Protein AF-A0A0G4NIU3-F1 (afdb_monomer)

pLDDT: mean 80.41, std 18.13, range [37.34, 98.0]

Organism: Verticillium longisporum (NCBI:txid100787)

Structure (mmCIF, N/CA/C/O backbone):
data_AF-A0A0G4NIU3-F1
#
_entry.id   AF-A0A0G4NIU3-F1
#
loop_
_atom_site.group_PDB
_atom_site.id
_atom_site.type_symbol
_atom_site.label_atom_id
_atom_site.label_alt_id
_atom_site.label_comp_id
_atom_site.label_asym_id
_atom_site.label_entity_id
_atom_site.label_seq_id
_atom_site.pdbx_PDB_ins_code
_atom_site.Cartn_x
_atom_site.Cartn_y
_atom_site.Cartn_z
_atom_site.occupancy
_atom_site.B_iso_or_equiv
_atom_site.auth_seq_id
_atom_site.auth_comp_id
_atom_site.auth_asym_id
_atom_site.auth_atom_id
_atom_site.pdbx_PDB_model_num
ATOM 1 N N . ILE A 1 1 ? 2.629 -14.518 -8.556 1.00 93.50 1 ILE A N 1
ATOM 2 C CA . ILE A 1 1 ? 1.259 -14.970 -8.219 1.00 93.50 1 ILE A CA 1
ATOM 3 C C . ILE A 1 1 ? 0.319 -13.790 -8.435 1.00 93.50 1 ILE A C 1
ATOM 5 O O . ILE A 1 1 ? 0.666 -12.695 -8.006 1.00 93.50 1 ILE A O 1
ATOM 9 N N . TYR A 1 2 ? -0.800 -13.988 -9.135 1.00 97.38 2 TYR A N 1
ATOM 10 C CA . TYR A 1 2 ? -1.846 -12.969 -9.286 1.00 97.38 2 TYR A CA 1
ATOM 11 C C . TYR A 1 2 ? -2.884 -13.135 -8.176 1.00 97.38 2 TYR A C 1
ATOM 13 O O . TYR A 1 2 ? -3.332 -14.254 -7.931 1.00 97.38 2 TYR A O 1
ATOM 21 N N . TYR A 1 3 ? -3.258 -12.034 -7.533 1.00 97.50 3 TYR A N 1
ATOM 22 C CA . TYR A 1 3 ? -4.326 -11.975 -6.539 1.00 97.50 3 TYR A CA 1
ATOM 23 C C . TYR A 1 3 ? -5.379 -10.975 -6.986 1.00 97.50 3 TYR A C 1
ATOM 25 O O . TYR A 1 3 ? -5.039 -9.920 -7.515 1.00 97.50 3 TYR A O 1
ATOM 33 N N . GLN A 1 4 ? -6.642 -11.300 -6.738 1.00 97.62 4 GLN A N 1
ATOM 34 C CA . GLN A 1 4 ? -7.762 -10.400 -6.959 1.00 97.62 4 GLN A CA 1
ATOM 35 C C . GLN A 1 4 ? -8.568 -10.292 -5.669 1.00 97.62 4 GLN A C 1
ATOM 37 O O . GLN A 1 4 ? -8.812 -11.304 -5.010 1.00 97.62 4 GLN A O 1
ATOM 42 N N . ALA A 1 5 ? -8.990 -9.081 -5.323 1.00 97.44 5 ALA A N 1
ATOM 43 C CA . ALA A 1 5 ? -9.927 -8.842 -4.236 1.00 97.44 5 ALA A CA 1
ATOM 44 C C . ALA A 1 5 ? -10.961 -7.794 -4.642 1.00 97.44 5 ALA A C 1
ATOM 46 O O . ALA A 1 5 ? -10.625 -6.819 -5.311 1.00 97.44 5 ALA A O 1
ATOM 47 N N . ASN A 1 6 ? -12.203 -7.987 -4.198 1.00 97.50 6 ASN A N 1
ATOM 48 C CA . ASN A 1 6 ? -13.242 -6.974 -4.310 1.00 97.50 6 ASN A CA 1
ATOM 49 C C . ASN A 1 6 ? -13.147 -6.023 -3.109 1.00 97.50 6 ASN A C 1
ATOM 51 O O . ASN A 1 6 ? -13.261 -6.456 -1.960 1.00 97.50 6 ASN A O 1
ATOM 55 N N . ILE A 1 7 ? -12.915 -4.738 -3.366 1.00 95.75 7 ILE A N 1
ATOM 56 C CA . ILE A 1 7 ? -12.781 -3.697 -2.347 1.00 95.75 7 ILE A CA 1
ATOM 57 C C . ILE A 1 7 ? -13.850 -2.643 -2.623 1.00 95.75 7 ILE A C 1
ATOM 59 O O . ILE A 1 7 ? -13.782 -1.920 -3.610 1.00 95.75 7 ILE A O 1
ATOM 63 N N . GLN A 1 8 ? -14.845 -2.548 -1.737 1.00 94.06 8 GLN A N 1
ATOM 64 C CA . GLN A 1 8 ? -15.956 -1.589 -1.855 1.00 94.06 8 GLN A CA 1
ATOM 65 C C . GLN A 1 8 ? -16.707 -1.658 -3.202 1.00 94.06 8 GLN A C 1
ATOM 67 O O . GLN A 1 8 ? -17.179 -0.641 -3.700 1.00 94.06 8 GLN A O 1
ATOM 72 N N . GLY A 1 9 ? -16.849 -2.860 -3.771 1.00 95.50 9 GLY A N 1
ATOM 73 C CA . GLY A 1 9 ? -17.568 -3.086 -5.027 1.00 95.50 9 GLY A CA 1
ATOM 74 C C . GLY A 1 9 ? -16.687 -3.070 -6.275 1.00 95.50 9 GLY A C 1
ATOM 75 O O . GLY A 1 9 ? -17.152 -3.520 -7.316 1.00 95.50 9 GLY A O 1
ATOM 76 N N . GLU A 1 10 ? -15.424 -2.656 -6.169 1.00 96.88 10 GLU A N 1
ATOM 77 C CA . GLU A 1 10 ? -14.474 -2.641 -7.285 1.00 96.88 10 GLU A CA 1
ATOM 78 C C . GLU A 1 10 ? -13.466 -3.789 -7.179 1.00 96.88 10 GLU A C 1
ATOM 80 O O . GLU A 1 10 ? -12.924 -4.068 -6.106 1.00 96.88 10 GLU A O 1
ATOM 85 N N . ASP A 1 11 ? -13.184 -4.448 -8.302 1.00 97.88 11 ASP A N 1
ATOM 86 C CA . ASP A 1 11 ? -12.207 -5.534 -8.359 1.00 97.88 11 ASP A CA 1
ATOM 87 C C . ASP A 1 11 ? -10.787 -4.991 -8.556 1.00 97.88 11 ASP A C 1
ATOM 89 O O . ASP A 1 11 ? -10.475 -4.333 -9.549 1.00 97.88 11 ASP A O 1
ATOM 93 N N . VAL A 1 12 ? -9.895 -5.317 -7.619 1.00 97.06 12 VAL A N 1
ATOM 94 C CA . VAL A 1 12 ? -8.481 -4.929 -7.649 1.00 97.06 12 VAL A CA 1
ATOM 95 C C . VAL A 1 12 ? -7.621 -6.166 -7.889 1.00 97.06 12 VAL A C 1
ATOM 97 O O . VAL A 1 12 ? -7.666 -7.114 -7.107 1.00 97.06 12 VAL A O 1
ATOM 100 N N . LEU A 1 13 ? -6.818 -6.145 -8.957 1.00 97.88 13 LEU A N 1
ATOM 101 C CA . LEU A 1 13 ? -5.880 -7.207 -9.340 1.00 97.88 13 LEU A CA 1
ATOM 102 C C . LEU A 1 13 ? -4.437 -6.737 -9.137 1.00 97.88 13 LEU A C 1
ATOM 104 O O . LEU A 1 13 ? -4.044 -5.695 -9.661 1.00 97.88 13 LEU A O 1
ATOM 108 N N . TRP A 1 14 ? -3.622 -7.527 -8.438 1.00 97.19 14 TRP A N 1
ATOM 109 C CA . TRP A 1 14 ? -2.192 -7.251 -8.279 1.00 97.19 14 TRP A CA 1
ATOM 110 C C . TRP A 1 14 ? -1.330 -8.507 -8.411 1.00 97.19 14 TRP A C 1
ATOM 112 O O . TRP A 1 14 ? -1.786 -9.643 -8.262 1.00 97.19 14 TRP A O 1
ATOM 122 N N . LEU A 1 15 ? -0.047 -8.291 -8.707 1.00 96.56 15 LEU A N 1
ATOM 123 C CA . LEU A 1 15 ? 0.955 -9.339 -8.867 1.00 96.56 15 LEU A CA 1
ATOM 124 C C . LEU A 1 15 ? 1.939 -9.306 -7.695 1.00 96.56 15 LEU A C 1
ATOM 126 O O . LEU A 1 15 ? 2.585 -8.293 -7.448 1.00 96.56 15 LEU A O 1
ATOM 130 N N . VAL A 1 16 ? 2.118 -10.449 -7.036 1.00 94.25 16 VAL A N 1
ATOM 131 C CA . VAL A 1 16 ? 3.201 -10.672 -6.072 1.00 94.25 16 VAL A CA 1
ATOM 132 C C . VAL A 1 16 ? 4.295 -11.512 -6.740 1.00 94.25 16 VAL A C 1
ATOM 134 O O . VAL A 1 16 ? 4.016 -12.646 -7.157 1.00 94.25 16 VAL A O 1
ATOM 137 N N . PRO A 1 17 ? 5.528 -11.001 -6.885 1.00 92.62 17 PRO A N 1
ATOM 138 C CA . PRO A 1 17 ? 6.639 -11.785 -7.410 1.00 92.62 17 PRO A CA 1
ATOM 139 C C . PRO A 1 17 ? 7.068 -12.865 -6.408 1.00 92.62 17 PRO A C 1
ATOM 141 O O . PRO A 1 17 ? 6.896 -12.721 -5.200 1.00 92.62 17 PRO A O 1
ATOM 144 N N . TYR A 1 18 ? 7.658 -13.954 -6.902 1.00 90.00 18 TYR A N 1
ATOM 145 C CA . TYR A 1 18 ? 8.316 -14.920 -6.020 1.00 90.00 18 TYR A CA 1
ATOM 146 C C . TYR A 1 18 ? 9.545 -14.281 -5.357 1.00 90.00 18 TYR A C 1
ATOM 148 O O . TYR A 1 18 ? 10.225 -13.458 -5.977 1.00 90.00 18 TYR A O 1
ATOM 156 N N . LYS A 1 19 ? 9.835 -14.677 -4.109 1.00 84.25 19 LYS A N 1
ATOM 157 C CA . LYS A 1 19 ? 10.984 -14.211 -3.312 1.00 84.25 19 LYS A CA 1
ATOM 158 C C . LYS A 1 19 ? 12.304 -14.773 -3.877 1.00 84.25 19 LYS A C 1
ATOM 160 O O . LYS A 1 19 ? 12.934 -15.637 -3.278 1.00 84.25 19 LYS A O 1
ATOM 165 N N . PHE A 1 20 ? 12.697 -14.318 -5.064 1.00 85.75 20 PHE A N 1
ATOM 166 C CA . PHE A 1 20 ? 13.944 -14.689 -5.734 1.00 85.75 20 PHE A CA 1
ATOM 167 C C . PHE A 1 20 ? 14.877 -13.490 -5.868 1.00 85.75 20 PHE A C 1
ATOM 169 O O . PHE A 1 20 ? 14.433 -12.351 -6.000 1.00 85.75 20 PHE A O 1
ATOM 176 N N . ASN A 1 21 ? 16.181 -13.768 -5.902 1.00 78.00 21 ASN A N 1
ATOM 177 C CA . ASN A 1 21 ? 17.197 -12.762 -6.190 1.00 78.00 21 ASN A CA 1
ATOM 178 C C . ASN A 1 21 ? 17.075 -12.317 -7.652 1.00 78.00 21 ASN A C 1
ATOM 180 O O . ASN A 1 21 ? 17.477 -13.033 -8.571 1.00 78.00 21 ASN A O 1
ATOM 184 N N . GLN A 1 22 ? 16.501 -11.137 -7.867 1.00 78.62 22 GLN A N 1
ATOM 185 C CA . GLN A 1 22 ? 16.401 -10.520 -9.185 1.00 78.62 22 GLN A CA 1
ATOM 186 C C . GLN A 1 22 ? 17.692 -9.758 -9.489 1.00 78.62 22 GLN A C 1
ATOM 188 O O . GLN A 1 22 ? 18.250 -9.086 -8.621 1.00 78.62 22 GLN A O 1
ATOM 193 N N . ARG A 1 23 ? 18.188 -9.859 -10.727 1.00 79.94 23 ARG A N 1
ATOM 194 C CA . ARG A 1 23 ? 19.326 -9.045 -11.168 1.00 79.94 23 ARG A CA 1
ATOM 195 C C . ARG A 1 23 ? 18.831 -7.658 -11.548 1.00 79.94 23 ARG A C 1
ATOM 197 O O . ARG A 1 23 ? 17.890 -7.533 -12.327 1.00 79.94 23 ARG A O 1
ATOM 204 N N . VAL A 1 24 ? 19.506 -6.634 -11.040 1.00 78.94 24 VAL A N 1
ATOM 205 C CA . VAL A 1 24 ? 19.289 -5.253 -11.471 1.00 78.94 24 VAL A CA 1
ATOM 206 C C . VAL A 1 24 ? 19.758 -5.127 -12.920 1.00 78.94 24 VAL A C 1
ATOM 208 O O . VAL A 1 24 ? 20.931 -5.347 -13.219 1.00 78.94 24 VAL A O 1
ATOM 211 N N . VAL A 1 25 ? 18.835 -4.813 -13.826 1.00 78.88 25 VAL A N 1
ATOM 212 C CA . VAL A 1 25 ? 19.161 -4.472 -15.214 1.00 78.88 25 VAL A CA 1
ATOM 213 C C . VAL A 1 25 ? 19.581 -3.003 -15.277 1.00 78.88 25 VAL A C 1
ATOM 215 O O . VAL A 1 25 ? 18.952 -2.149 -14.658 1.00 78.88 25 VAL A O 1
ATOM 218 N N . GLY A 1 26 ? 20.662 -2.706 -16.001 1.00 82.31 26 GLY A N 1
ATOM 219 C CA . GLY A 1 26 ? 21.269 -1.366 -16.036 1.00 82.31 26 GLY A CA 1
ATOM 220 C C . GLY A 1 26 ? 20.469 -0.297 -16.791 1.00 82.31 26 GLY A C 1
ATOM 221 O O . GLY A 1 26 ? 20.901 0.847 -16.829 1.00 82.31 26 GLY A O 1
ATOM 222 N N . ASP A 1 27 ? 19.332 -0.663 -17.385 1.00 86.56 27 ASP A N 1
ATOM 223 C CA . ASP A 1 27 ? 18.530 0.197 -18.270 1.00 86.56 27 ASP A CA 1
ATOM 224 C C . ASP A 1 27 ? 17.310 0.834 -17.568 1.00 86.56 27 ASP A C 1
ATOM 226 O O . ASP A 1 27 ? 16.399 1.351 -18.205 1.00 86.56 27 ASP A O 1
ATOM 230 N N . ILE A 1 28 ? 17.248 0.771 -16.233 1.00 89.19 28 ILE A N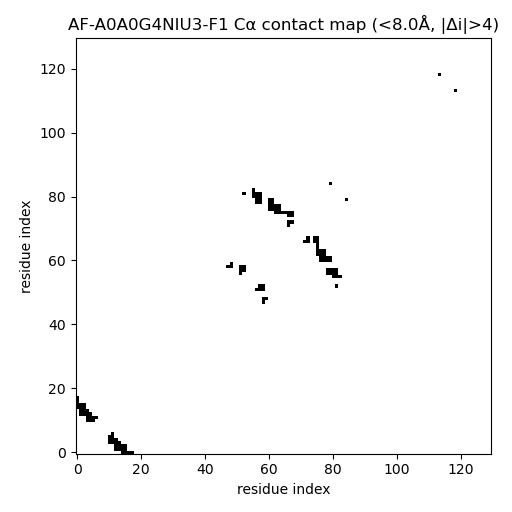 1
ATOM 231 C CA . ILE A 1 28 ? 16.147 1.337 -15.439 1.00 89.19 28 ILE A CA 1
ATOM 232 C C . ILE A 1 28 ? 16.667 2.521 -14.615 1.00 89.19 28 ILE A C 1
ATOM 234 O O . ILE A 1 28 ? 17.589 2.364 -13.814 1.00 89.19 28 ILE A O 1
ATOM 238 N N . ASP A 1 29 ? 16.042 3.699 -14.751 1.00 92.12 29 ASP A N 1
ATOM 239 C CA . ASP A 1 29 ? 16.337 4.848 -13.882 1.00 92.12 29 ASP A CA 1
ATOM 240 C C . ASP A 1 29 ? 15.584 4.731 -12.545 1.00 92.12 29 ASP A C 1
ATOM 242 O O . ASP A 1 29 ? 14.408 5.084 -12.412 1.00 92.12 29 ASP A O 1
ATOM 246 N N . PHE A 1 30 ? 16.295 4.255 -11.522 1.00 91.12 30 PHE A N 1
ATOM 247 C CA . PHE A 1 30 ? 15.757 4.092 -10.173 1.00 91.12 30 PHE A CA 1
ATOM 248 C C . PHE A 1 30 ? 15.404 5.405 -9.470 1.00 91.12 30 PHE A C 1
ATOM 250 O O . PHE A 1 30 ? 14.611 5.377 -8.533 1.00 91.12 30 PHE A O 1
ATOM 257 N N . ARG A 1 31 ? 15.932 6.557 -9.905 1.00 93.25 31 ARG A N 1
ATOM 258 C CA . ARG A 1 31 ? 15.544 7.850 -9.316 1.00 93.25 31 ARG A CA 1
ATOM 259 C C . ARG A 1 31 ? 14.114 8.192 -9.700 1.00 93.25 31 ARG A C 1
ATOM 261 O O . ARG A 1 31 ? 13.342 8.609 -8.847 1.00 93.25 31 ARG A O 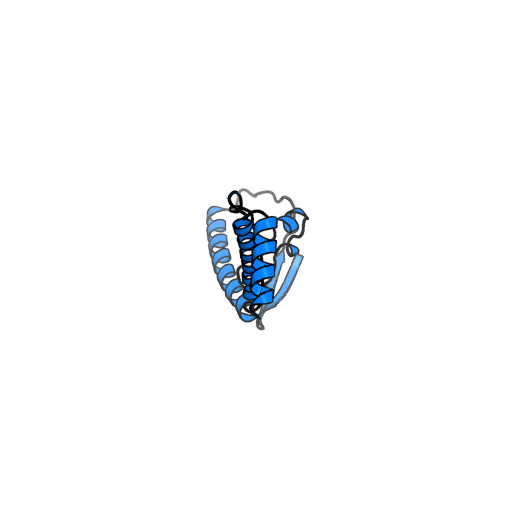1
ATOM 268 N N . ILE A 1 32 ? 13.751 7.951 -10.961 1.00 94.94 32 ILE A N 1
ATOM 269 C CA . ILE A 1 32 ? 12.376 8.118 -11.440 1.00 94.94 32 ILE A CA 1
ATOM 270 C C . ILE A 1 32 ? 11.470 7.054 -10.811 1.00 94.94 32 ILE A C 1
ATOM 272 O O . ILE A 1 32 ? 10.388 7.378 -10.338 1.00 94.94 32 ILE A O 1
ATOM 276 N N . MET A 1 33 ? 11.905 5.790 -10.739 1.00 94.62 33 MET A N 1
ATOM 277 C CA . MET A 1 33 ? 11.109 4.755 -10.059 1.00 94.62 33 MET A CA 1
ATOM 278 C C . MET A 1 33 ? 10.874 5.089 -8.577 1.00 94.62 33 MET A C 1
ATOM 280 O O . MET A 1 33 ? 9.783 4.852 -8.065 1.00 94.62 33 MET A O 1
ATOM 284 N N . GLY A 1 34 ? 11.862 5.683 -7.901 1.00 95.25 34 GLY A N 1
ATOM 285 C CA . GLY A 1 34 ? 11.766 6.104 -6.505 1.00 95.25 34 GLY A CA 1
ATOM 286 C C . GLY A 1 34 ? 10.666 7.135 -6.257 1.00 95.25 34 GLY A C 1
ATOM 287 O O . GLY A 1 34 ? 9.917 6.985 -5.297 1.00 95.25 34 GLY A O 1
ATOM 288 N N . THR A 1 35 ? 10.496 8.122 -7.145 1.00 97.19 35 THR A N 1
ATOM 289 C CA . THR A 1 35 ? 9.425 9.123 -6.988 1.00 97.19 35 THR A CA 1
ATOM 290 C C . THR A 1 35 ? 8.035 8.505 -7.138 1.00 97.19 35 THR A C 1
ATOM 292 O O . THR A 1 35 ? 7.125 8.850 -6.384 1.00 97.19 35 THR A O 1
ATOM 295 N N . PHE A 1 36 ? 7.863 7.544 -8.055 1.00 97.12 36 PHE A N 1
ATOM 296 C CA . PHE A 1 36 ? 6.620 6.775 -8.153 1.00 97.12 36 PHE A CA 1
ATOM 297 C C . PHE A 1 36 ? 6.366 5.958 -6.885 1.00 97.12 36 PHE A C 1
ATOM 299 O O . PHE A 1 36 ? 5.250 5.974 -6.368 1.00 97.12 36 PHE A O 1
ATOM 306 N N . VAL A 1 37 ? 7.384 5.266 -6.365 1.00 96.94 37 VAL A N 1
ATOM 307 C CA . VAL A 1 37 ? 7.261 4.483 -5.127 1.00 96.94 37 VAL A CA 1
ATOM 308 C C . VAL A 1 37 ? 6.856 5.378 -3.956 1.00 96.94 37 VAL A C 1
ATOM 310 O O . VAL A 1 37 ? 5.901 5.050 -3.261 1.00 96.94 37 VAL A O 1
ATOM 313 N N . GLU A 1 38 ? 7.500 6.528 -3.769 1.00 97.50 38 GLU A N 1
ATOM 314 C CA . GLU A 1 38 ? 7.179 7.476 -2.695 1.00 97.50 38 GLU A CA 1
ATOM 315 C C . GLU A 1 38 ? 5.734 7.996 -2.785 1.00 97.50 38 GLU A C 1
ATOM 317 O O . GLU A 1 38 ? 4.996 8.013 -1.790 1.00 97.50 38 GLU A O 1
ATOM 322 N N . PHE A 1 39 ? 5.296 8.348 -3.997 1.00 98.00 39 PHE A N 1
ATOM 323 C CA . PHE A 1 39 ? 3.918 8.753 -4.253 1.00 98.00 39 PHE A CA 1
ATOM 324 C C . PHE A 1 39 ? 2.922 7.638 -3.904 1.00 98.00 39 PHE A C 1
ATOM 326 O O . PHE A 1 39 ? 1.968 7.870 -3.155 1.00 98.00 39 PHE A O 1
ATOM 333 N N . TYR A 1 40 ? 3.150 6.416 -4.396 1.00 97.88 40 TYR A N 1
ATOM 334 C CA . TYR A 1 40 ? 2.251 5.290 -4.143 1.00 97.88 40 TYR A CA 1
ATOM 335 C C . TYR A 1 40 ? 2.270 4.826 -2.682 1.00 97.88 40 TYR A C 1
ATOM 337 O O . TYR A 1 40 ? 1.220 4.443 -2.173 1.00 97.88 40 TYR A O 1
ATOM 345 N N . MET A 1 41 ? 3.403 4.908 -1.977 1.00 97.06 41 MET A N 1
ATOM 346 C CA . MET A 1 41 ? 3.478 4.633 -0.535 1.00 97.06 41 MET A CA 1
ATOM 347 C C . MET A 1 41 ? 2.595 5.601 0.256 1.00 97.06 41 MET A C 1
ATOM 349 O O . MET A 1 41 ? 1.823 5.172 1.115 1.00 97.06 41 MET A O 1
ATOM 353 N N . THR A 1 42 ? 2.656 6.894 -0.070 1.00 97.69 42 THR A N 1
ATOM 354 C CA . THR A 1 42 ? 1.830 7.920 0.580 1.00 97.69 42 THR A CA 1
ATOM 355 C C . THR A 1 42 ? 0.344 7.713 0.275 1.00 97.69 42 THR A C 1
ATOM 357 O O . THR A 1 42 ? -0.481 7.711 1.190 1.00 97.69 42 THR A O 1
ATOM 360 N N . LEU A 1 43 ? -0.005 7.469 -0.994 1.00 97.94 43 LEU A N 1
ATOM 361 C CA . LEU A 1 43 ? -1.377 7.171 -1.416 1.00 97.94 43 LEU A CA 1
ATOM 362 C C . LEU A 1 43 ? -1.940 5.946 -0.683 1.00 97.94 43 LEU A C 1
ATOM 364 O O . LEU A 1 43 ? -3.033 6.005 -0.117 1.00 97.94 43 LEU A O 1
ATOM 368 N N . LEU A 1 44 ? -1.182 4.847 -0.665 1.00 97.25 44 LEU A N 1
ATOM 369 C CA . LEU A 1 44 ? -1.596 3.607 -0.019 1.00 97.25 44 LEU A CA 1
ATOM 370 C C . LEU A 1 44 ? -1.732 3.781 1.500 1.00 97.25 44 LEU A C 1
ATOM 372 O O . LEU A 1 44 ? -2.625 3.186 2.096 1.00 97.25 44 LEU A O 1
ATOM 376 N N . GLY A 1 45 ? -0.923 4.647 2.119 1.00 97.56 45 GLY A N 1
ATOM 377 C CA . GLY A 1 45 ? -1.064 5.024 3.525 1.00 97.56 45 GLY A CA 1
ATOM 378 C C . GLY A 1 45 ? -2.434 5.632 3.847 1.00 97.56 45 GLY A C 1
ATOM 379 O O . GLY A 1 45 ? -3.094 5.193 4.790 1.00 97.56 45 GLY A O 1
ATOM 380 N N . PHE A 1 46 ? -2.912 6.583 3.037 1.00 97.94 46 PHE A N 1
ATOM 381 C CA . PHE A 1 46 ? -4.248 7.169 3.213 1.00 97.94 46 PHE A CA 1
ATOM 382 C C . PHE A 1 46 ? -5.377 6.170 2.938 1.00 97.94 46 PHE A C 1
ATOM 384 O O . PHE A 1 46 ? -6.373 6.147 3.667 1.00 97.94 46 PHE A O 1
ATOM 391 N N . ILE A 1 47 ? -5.225 5.330 1.909 1.00 97.12 47 ILE A N 1
ATOM 392 C CA . ILE A 1 47 ? -6.196 4.276 1.590 1.00 97.12 47 ILE A CA 1
ATOM 393 C C . ILE A 1 47 ? -6.308 3.298 2.762 1.00 97.12 47 ILE A C 1
ATOM 395 O O . ILE A 1 47 ? -7.412 3.045 3.239 1.00 97.12 47 ILE A O 1
ATOM 399 N N . ASN A 1 48 ? -5.181 2.804 3.279 1.00 95.81 48 ASN A N 1
ATOM 400 C CA . ASN A 1 48 ? -5.167 1.877 4.406 1.00 95.81 48 ASN A CA 1
ATOM 401 C C . ASN A 1 48 ? -5.739 2.513 5.672 1.00 95.81 48 ASN A C 1
ATOM 403 O O . ASN A 1 48 ? -6.559 1.884 6.335 1.00 95.81 48 ASN A O 1
ATOM 407 N N . PHE A 1 49 ? -5.402 3.771 5.970 1.00 96.75 49 PHE A N 1
ATOM 408 C CA . PHE A 1 49 ? -6.018 4.494 7.082 1.00 96.75 49 PHE A CA 1
ATOM 409 C C . PHE A 1 49 ? -7.551 4.497 6.977 1.00 96.75 49 PHE A C 1
ATOM 411 O O . PHE A 1 49 ? -8.241 4.140 7.935 1.00 96.75 49 PHE A O 1
ATOM 418 N N . ARG A 1 50 ? -8.102 4.831 5.802 1.00 96.06 50 ARG A N 1
ATOM 419 C CA . ARG A 1 50 ? -9.554 4.834 5.576 1.00 96.06 50 ARG A CA 1
ATOM 420 C C . ARG A 1 50 ? -10.160 3.431 5.661 1.00 96.06 50 ARG A C 1
ATOM 422 O O . ARG A 1 50 ? -11.225 3.275 6.250 1.00 96.06 50 ARG A O 1
ATOM 429 N N . LEU A 1 51 ? -9.520 2.420 5.077 1.00 95.50 51 LEU A N 1
ATOM 430 C CA . LEU A 1 51 ? -10.037 1.050 5.081 1.00 95.50 51 LEU A CA 1
ATOM 431 C C . LEU A 1 51 ? -10.077 0.473 6.500 1.00 95.50 51 LEU A C 1
ATOM 433 O O . LEU A 1 51 ? -11.124 -0.022 6.906 1.00 95.50 51 LEU A O 1
ATOM 437 N N . TYR A 1 52 ? -8.998 0.613 7.276 1.00 95.56 52 TYR A N 1
ATOM 438 C CA . TYR A 1 52 ? -8.938 0.138 8.663 1.00 95.56 52 TYR A CA 1
ATOM 439 C C . TYR A 1 52 ? -9.987 0.828 9.536 1.00 95.56 52 TYR A C 1
ATOM 441 O O . TYR A 1 52 ? -10.782 0.160 10.195 1.00 95.56 52 TYR A O 1
ATOM 449 N N . THR A 1 53 ? -10.053 2.160 9.482 1.00 95.19 53 THR A N 1
ATOM 450 C CA . THR A 1 53 ? -11.032 2.919 10.273 1.00 95.19 53 THR A CA 1
ATOM 451 C C . THR A 1 53 ? -12.475 2.627 9.854 1.00 95.19 53 THR A C 1
ATOM 453 O O . THR A 1 53 ? -13.352 2.581 10.711 1.00 95.19 53 THR A O 1
ATOM 456 N N . SER A 1 54 ? -12.741 2.339 8.572 1.00 94.44 54 SER A N 1
ATOM 457 C CA . SER A 1 54 ? -14.091 1.980 8.101 1.00 94.44 54 SER A CA 1
ATOM 458 C C . SER A 1 54 ? -14.629 0.670 8.682 1.00 94.44 54 SER A C 1
ATOM 460 O O . SER A 1 54 ? -15.842 0.513 8.795 1.00 94.44 54 SER A O 1
ATOM 462 N N . VAL A 1 55 ? -13.741 -0.246 9.081 1.00 93.56 55 VAL A N 1
ATOM 463 C CA . VAL A 1 55 ? -14.095 -1.509 9.747 1.00 93.56 55 VAL A CA 1
ATOM 464 C C . VAL A 1 55 ? -13.851 -1.465 11.263 1.00 93.56 55 VAL A C 1
ATOM 466 O O . VAL A 1 55 ? -13.938 -2.491 11.930 1.00 93.56 55 VAL A O 1
ATOM 469 N N . GLY A 1 56 ? -13.554 -0.283 11.820 1.00 94.19 56 GLY A N 1
ATOM 470 C CA . GLY A 1 56 ? -13.354 -0.073 13.257 1.00 94.19 56 GLY A CA 1
ATOM 471 C C . GLY A 1 56 ? -12.005 -0.551 13.803 1.00 94.19 56 GLY A C 1
ATOM 472 O O . GLY A 1 56 ? -11.888 -0.788 15.006 1.00 94.19 56 GLY A O 1
ATOM 473 N N . LEU A 1 57 ? -10.990 -0.708 12.950 1.00 95.06 57 LEU A N 1
ATOM 474 C CA . LEU A 1 57 ? -9.632 -1.082 13.349 1.00 95.06 57 LEU A CA 1
ATOM 475 C C . LEU A 1 57 ? -8.731 0.148 13.525 1.00 95.06 57 LEU A C 1
ATOM 477 O O . LEU A 1 57 ? -8.846 1.145 12.807 1.00 95.06 57 LEU A O 1
ATOM 481 N N . LYS A 1 58 ? -7.786 0.057 14.463 1.00 94.69 58 LYS A N 1
ATOM 482 C CA . LYS A 1 58 ? -6.741 1.061 14.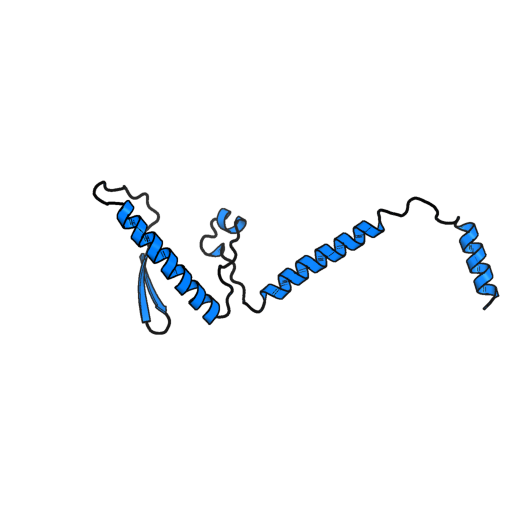688 1.00 94.69 58 LYS A CA 1
ATOM 483 C C . LYS A 1 58 ? -5.682 0.981 13.583 1.00 94.69 58 LYS A C 1
ATOM 485 O O . LYS A 1 58 ? -5.217 -0.100 13.229 1.00 94.69 58 LYS A O 1
ATOM 490 N N . TYR A 1 59 ? -5.291 2.142 13.061 1.00 95.06 59 TYR A N 1
ATOM 491 C CA . TYR A 1 59 ? -4.198 2.297 12.101 1.00 95.06 59 TYR A CA 1
ATOM 492 C C . TYR A 1 59 ? -3.136 3.260 12.666 1.00 95.06 59 TYR A C 1
ATOM 494 O O . TYR A 1 59 ? -3.522 4.289 13.228 1.00 95.06 59 TYR A O 1
ATOM 502 N N . PRO A 1 60 ? -1.827 2.995 12.490 1.00 94.81 60 PRO A N 1
ATOM 503 C CA . PRO A 1 60 ? -1.251 1.779 11.912 1.00 94.81 60 PRO A CA 1
ATOM 504 C C . PRO A 1 60 ? -1.414 0.563 12.847 1.00 94.81 60 PRO A C 1
ATOM 506 O O . PRO A 1 60 ? -1.498 0.745 14.064 1.00 94.81 60 PRO A O 1
ATOM 509 N N . PRO A 1 61 ? -1.479 -0.668 12.307 1.00 94.88 61 PRO A N 1
ATOM 510 C CA . PRO A 1 61 ? -1.508 -1.877 13.129 1.00 94.88 61 PRO A CA 1
ATOM 511 C C . PRO A 1 61 ? -0.227 -1.998 13.964 1.00 94.88 61 PRO A C 1
ATOM 513 O O . PRO A 1 61 ? 0.850 -1.586 13.522 1.00 94.88 61 PRO A O 1
ATOM 516 N N . LYS A 1 62 ? -0.329 -2.577 15.167 1.00 93.50 62 LYS A N 1
ATOM 517 C CA . LYS A 1 62 ? 0.852 -2.836 16.003 1.00 93.50 62 LYS A CA 1
ATOM 518 C C . LYS A 1 62 ? 1.702 -3.936 15.368 1.00 93.50 62 LYS A C 1
ATOM 520 O O . LYS A 1 62 ? 1.171 -4.869 14.770 1.00 93.50 62 LYS A O 1
ATOM 525 N N . PHE A 1 63 ? 3.017 -3.824 15.512 1.00 93.19 63 PHE A N 1
ATOM 526 C CA . PHE A 1 63 ? 3.979 -4.764 14.94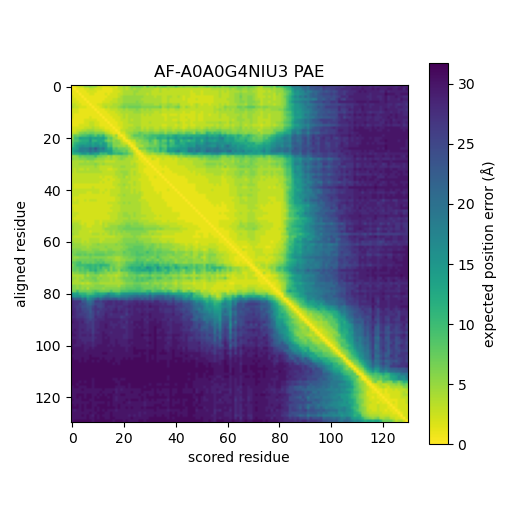5 1.00 93.19 63 PHE A CA 1
ATOM 527 C C . PHE A 1 63 ? 4.729 -5.494 16.060 1.00 93.19 63 PHE A C 1
ATOM 529 O O . PHE A 1 63 ? 5.328 -4.856 16.926 1.00 93.19 63 PHE A O 1
ATOM 536 N N . ASP A 1 64 ? 4.673 -6.822 16.040 1.00 93.56 64 ASP A N 1
ATOM 537 C CA . ASP A 1 64 ? 5.326 -7.703 17.004 1.00 93.56 64 ASP A CA 1
ATOM 538 C C . ASP A 1 64 ? 6.636 -8.250 16.420 1.00 93.56 64 ASP A C 1
ATOM 540 O O . ASP A 1 64 ? 6.641 -9.166 15.594 1.00 93.56 64 ASP A O 1
ATOM 544 N N . LEU A 1 65 ? 7.756 -7.681 16.875 1.00 92.56 65 LEU A N 1
ATOM 545 C CA . LEU A 1 65 ? 9.103 -8.066 16.446 1.00 92.56 65 LEU A CA 1
ATOM 546 C C . LEU A 1 65 ? 9.413 -9.537 16.744 1.00 92.56 65 LEU A C 1
ATOM 548 O O . LEU A 1 65 ? 10.025 -10.212 15.922 1.00 92.56 65 LEU A O 1
ATOM 552 N N . SER A 1 66 ? 8.963 -10.061 17.886 1.00 93.00 66 SER A N 1
ATOM 553 C CA . SER A 1 66 ? 9.260 -11.440 18.283 1.00 93.00 66 SER A CA 1
ATOM 554 C C . SER A 1 66 ? 8.563 -12.458 17.381 1.00 93.00 66 SER A C 1
ATOM 556 O O . SER A 1 66 ? 9.113 -13.527 17.115 1.00 93.00 66 SER A O 1
ATOM 558 N N . LYS A 1 67 ? 7.363 -12.136 16.881 1.00 90.94 67 LYS A N 1
ATOM 559 C CA . LYS A 1 67 ? 6.678 -12.964 15.876 1.00 90.94 67 LYS A CA 1
ATOM 560 C C . LYS A 1 67 ? 7.327 -12.866 14.504 1.00 90.94 67 LYS A C 1
ATOM 562 O O . LYS A 1 67 ? 7.367 -13.867 13.793 1.00 90.94 67 LYS A O 1
ATOM 567 N N . ASP A 1 68 ? 7.833 -11.697 14.127 1.00 91.75 68 ASP A N 1
ATOM 568 C CA . ASP A 1 68 ? 8.535 -11.525 12.854 1.00 91.75 68 ASP A CA 1
ATOM 569 C C . ASP A 1 68 ? 9.833 -12.344 12.809 1.00 91.75 68 ASP A C 1
ATOM 571 O O . ASP A 1 68 ? 10.066 -13.084 11.853 1.00 91.75 68 ASP A O 1
ATOM 575 N N . GLU A 1 69 ? 10.610 -12.338 13.897 1.00 93.12 69 GLU A N 1
ATOM 576 C CA . GLU A 1 69 ? 11.807 -13.179 14.051 1.00 93.12 69 GLU A CA 1
ATOM 577 C C . GLU A 1 69 ? 11.495 -14.680 13.930 1.00 93.12 69 GLU A C 1
ATOM 579 O O . GLU A 1 69 ? 12.312 -15.464 13.446 1.00 93.12 69 GLU A O 1
ATOM 584 N N . GLN A 1 70 ? 10.279 -15.086 14.303 1.00 92.75 70 GLN A N 1
ATOM 585 C CA . GLN A 1 70 ? 9.767 -16.450 14.140 1.00 92.75 70 GLN A CA 1
ATOM 586 C C . GLN A 1 70 ? 9.181 -16.714 12.742 1.00 92.75 70 GLN A C 1
ATOM 588 O O . GLN A 1 70 ? 8.463 -17.694 12.548 1.00 92.75 70 GLN A O 1
ATOM 593 N N . SER A 1 71 ? 9.497 -15.874 11.750 1.00 86.12 71 SER A N 1
ATOM 594 C CA . SER A 1 71 ? 8.967 -15.952 10.380 1.00 86.12 71 SER A CA 1
ATOM 595 C C . SER A 1 71 ? 7.442 -15.810 10.307 1.00 86.12 71 SER A C 1
ATOM 597 O O . SER A 1 71 ? 6.793 -16.413 9.453 1.00 86.12 71 SER A O 1
ATOM 599 N N . GLY A 1 72 ? 6.855 -15.009 11.202 1.00 84.75 72 GLY A N 1
ATOM 600 C CA . GLY A 1 72 ? 5.416 -14.751 11.243 1.00 84.75 72 GLY A CA 1
ATOM 601 C C . GLY A 1 72 ? 4.880 -14.016 10.010 1.00 84.75 72 GLY A C 1
ATOM 602 O O . GLY A 1 72 ? 3.692 -14.133 9.717 1.00 84.75 72 GLY A O 1
ATOM 603 N N . GLU A 1 73 ? 5.730 -13.298 9.267 1.00 87.38 73 GLU A N 1
ATOM 604 C CA . GLU A 1 73 ? 5.364 -12.485 8.097 1.00 87.38 73 GLU A CA 1
ATOM 605 C C . GLU A 1 73 ? 4.125 -11.606 8.387 1.00 87.38 73 GLU A C 1
ATOM 607 O O . GLU A 1 73 ? 4.156 -10.729 9.247 1.00 87.38 73 GLU A O 1
ATOM 612 N N . LEU A 1 74 ? 2.993 -11.864 7.720 1.00 88.00 74 LEU A N 1
ATOM 613 C CA . LEU A 1 74 ? 1.735 -11.145 7.952 1.00 88.00 74 LEU A CA 1
ATOM 614 C C . LEU A 1 74 ? 1.172 -11.352 9.371 1.00 88.00 74 LEU A C 1
ATOM 616 O O . LEU A 1 74 ? 0.459 -10.491 9.876 1.00 88.00 74 LEU A O 1
ATOM 620 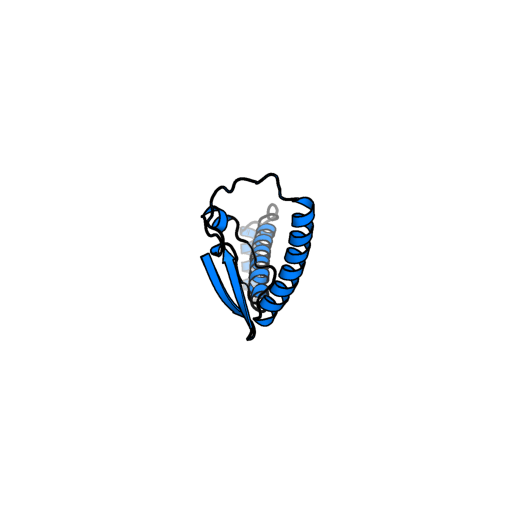N N . GLY A 1 75 ? 1.500 -12.466 10.027 1.00 90.38 75 GLY A N 1
ATOM 621 C CA . GLY A 1 75 ? 1.087 -12.785 11.395 1.00 90.38 75 GLY A CA 1
ATOM 622 C C . GLY A 1 75 ? 1.811 -11.989 12.487 1.00 90.38 75 GLY A C 1
ATOM 623 O O . GLY A 1 75 ? 1.412 -12.066 13.650 1.00 90.38 75 GLY A O 1
ATOM 624 N N . ALA A 1 76 ? 2.847 -11.218 12.139 1.00 93.56 76 ALA A N 1
ATOM 625 C CA . ALA A 1 76 ? 3.506 -10.292 13.062 1.00 93.56 76 ALA A CA 1
ATOM 626 C C . ALA A 1 76 ? 2.689 -9.007 13.303 1.00 93.56 76 ALA A C 1
ATOM 628 O O . ALA A 1 76 ? 2.936 -8.287 14.270 1.00 93.56 76 ALA A O 1
ATOM 629 N N . PHE A 1 77 ? 1.694 -8.717 12.457 1.00 92.44 77 PHE A N 1
ATOM 630 C CA . PHE A 1 77 ? 0.802 -7.577 12.644 1.00 92.44 77 PHE A CA 1
ATOM 631 C C . PHE A 1 77 ? -0.357 -7.932 13.576 1.00 92.44 77 PHE A C 1
ATOM 633 O O . PHE A 1 77 ? -1.089 -8.897 13.359 1.00 92.44 77 PHE A O 1
ATOM 640 N N . ILE A 1 78 ? -0.544 -7.115 14.609 1.00 92.12 78 ILE A N 1
ATOM 641 C CA . ILE A 1 78 ? -1.633 -7.237 15.576 1.00 92.12 78 ILE A CA 1
ATOM 642 C C . ILE A 1 78 ? -2.711 -6.210 15.217 1.00 92.12 78 ILE A C 1
ATOM 644 O O . ILE A 1 78 ? -2.450 -5.005 15.147 1.00 92.12 78 ILE A O 1
ATOM 648 N N . LEU A 1 79 ? -3.928 -6.704 14.976 1.00 91.75 79 LEU A N 1
ATOM 649 C CA . LEU A 1 79 ? -5.100 -5.889 14.667 1.00 91.75 79 LEU A CA 1
ATOM 650 C C . LEU A 1 79 ? -5.865 -5.581 15.955 1.00 91.75 79 LEU A C 1
ATOM 652 O O . LEU A 1 79 ? -6.336 -6.492 16.631 1.00 91.75 79 LEU A O 1
ATOM 656 N N . GLU A 1 80 ? -6.017 -4.297 16.267 1.00 90.62 80 GLU A N 1
ATOM 657 C CA . GLU A 1 80 ? -6.751 -3.827 17.443 1.00 90.62 80 GLU A CA 1
ATOM 658 C C . GLU A 1 80 ? -8.006 -3.071 17.012 1.00 90.62 80 GLU A C 1
ATOM 660 O O . GLU A 1 80 ? -7.963 -2.247 16.094 1.00 90.62 80 GLU A O 1
ATOM 665 N N . GLY A 1 81 ? -9.128 -3.326 17.684 1.00 87.88 81 GLY A N 1
ATOM 666 C CA . GLY A 1 81 ? -10.341 -2.533 17.508 1.00 87.88 81 GLY A CA 1
ATOM 667 C C . GLY A 1 81 ? -10.204 -1.159 18.167 1.00 87.88 81 GLY A C 1
ATOM 668 O O . GLY A 1 81 ? -9.663 -1.042 19.266 1.00 87.88 81 GLY A O 1
ATOM 669 N N . GLN A 1 82 ? -10.758 -0.120 17.542 1.00 72.81 82 GLN A N 1
ATOM 670 C CA . GLN A 1 82 ? -10.768 1.249 18.080 1.00 72.81 82 GLN A CA 1
ATOM 671 C C . GLN A 1 82 ? -11.480 1.377 19.441 1.00 72.81 82 GLN A C 1
ATOM 673 O O . GLN A 1 82 ? -11.241 2.349 20.150 1.00 72.81 82 GLN A O 1
ATOM 678 N N . GLY A 1 83 ? -12.328 0.410 19.813 1.00 64.12 83 GLY A N 1
ATOM 679 C CA . GLY A 1 83 ? -13.043 0.378 21.095 1.00 64.12 83 GLY A CA 1
ATOM 680 C C . GLY A 1 83 ? -12.466 -0.555 22.166 1.00 64.12 83 GLY A C 1
ATOM 681 O O . GLY A 1 83 ? -12.976 -0.533 23.276 1.00 64.12 83 GLY A O 1
ATOM 682 N N . LEU A 1 84 ? -11.444 -1.366 21.856 1.00 54.94 84 LEU A N 1
ATOM 683 C CA . LEU A 1 84 ? -10.875 -2.368 22.781 1.00 54.94 84 LEU A CA 1
ATOM 684 C C . LEU A 1 84 ? -9.479 -1.986 23.303 1.00 54.94 84 LEU A C 1
ATOM 686 O O . LEU A 1 84 ? -9.054 -2.477 24.339 1.00 54.94 84 LEU A O 1
ATOM 690 N N . ALA A 1 85 ? -8.764 -1.090 22.615 1.00 52.03 85 ALA A N 1
ATOM 691 C CA . ALA A 1 85 ? -7.388 -0.729 22.971 1.00 52.03 85 ALA A CA 1
ATOM 692 C C . ALA A 1 85 ? -7.258 0.126 24.250 1.00 52.03 85 ALA A C 1
ATOM 694 O O . ALA A 1 85 ? -6.152 0.269 24.766 1.00 52.03 85 ALA A O 1
ATOM 695 N N . ASN A 1 86 ? -8.358 0.694 24.757 1.00 52.91 86 ASN A N 1
ATOM 696 C CA . ASN A 1 86 ? -8.334 1.457 26.009 1.00 52.91 86 ASN A CA 1
ATOM 697 C C . ASN A 1 86 ? -8.260 0.533 27.237 1.00 52.91 86 ASN A C 1
ATOM 699 O O . ASN A 1 86 ? -7.671 0.914 28.242 1.00 52.91 86 ASN A O 1
ATOM 703 N N . ASP A 1 87 ? -8.779 -0.695 27.143 1.00 52.59 87 ASP A N 1
ATOM 704 C CA . ASP A 1 87 ? -8.826 -1.611 28.287 1.00 52.59 87 ASP A CA 1
ATOM 705 C C . ASP A 1 87 ? -7.442 -2.209 28.604 1.00 52.59 87 ASP A C 1
ATOM 707 O O . ASP A 1 87 ? -7.099 -2.389 29.773 1.00 52.59 87 ASP A O 1
ATOM 711 N N . ASP A 1 88 ? -6.610 -2.462 27.588 1.00 56.47 88 ASP A N 1
ATOM 712 C CA . ASP A 1 88 ? -5.275 -3.049 27.775 1.00 56.47 88 ASP A CA 1
ATOM 713 C C . ASP A 1 88 ? -4.246 -2.028 28.299 1.00 56.47 88 ASP A C 1
ATOM 715 O O . ASP A 1 88 ? -3.394 -2.365 29.129 1.00 56.47 88 ASP A O 1
ATOM 719 N N . GLU A 1 89 ? -4.327 -0.764 27.862 1.00 57.41 89 GLU A N 1
ATOM 720 C CA . GLU A 1 89 ? -3.461 0.312 28.367 1.00 57.41 89 GLU A CA 1
ATOM 721 C C . GLU A 1 89 ? -3.823 0.692 29.817 1.00 57.41 89 GLU A C 1
ATOM 723 O O . GLU A 1 89 ? -2.920 0.902 30.637 1.00 57.41 89 GLU A O 1
ATOM 728 N N . ASP A 1 90 ? -5.114 0.681 30.171 1.00 54.16 90 ASP A N 1
ATOM 729 C CA . ASP A 1 90 ? -5.582 0.933 31.539 1.00 54.16 90 ASP A CA 1
ATOM 730 C C . ASP A 1 90 ? -5.229 -0.216 32.502 1.00 54.16 90 ASP A C 1
ATOM 732 O O . ASP A 1 90 ? -4.846 0.034 33.652 1.00 54.16 90 ASP A O 1
ATOM 736 N N . GLN A 1 91 ? -5.270 -1.477 32.052 1.00 55.47 91 GLN A N 1
ATOM 737 C CA . GLN A 1 91 ? -4.873 -2.626 32.878 1.00 55.47 91 GLN A CA 1
ATOM 738 C C . GLN A 1 91 ? -3.358 -2.697 33.116 1.00 55.47 91 GLN A C 1
ATOM 740 O O . GLN A 1 91 ? -2.926 -2.973 34.242 1.00 55.47 91 GLN A O 1
ATOM 745 N N . ALA A 1 92 ? -2.539 -2.386 32.106 1.00 58.38 92 ALA A N 1
ATOM 746 C CA . ALA A 1 92 ? -1.083 -2.339 32.252 1.00 58.38 92 ALA A CA 1
ATOM 747 C C . ALA A 1 92 ? -0.633 -1.209 33.201 1.00 58.38 92 ALA A C 1
ATOM 749 O O . ALA A 1 92 ? 0.263 -1.406 34.029 1.00 58.38 92 ALA A O 1
ATOM 750 N N . GLN A 1 93 ? -1.289 -0.043 33.149 1.00 58.88 93 GLN A N 1
ATOM 751 C CA . GLN A 1 93 ? -1.012 1.066 34.069 1.00 58.88 93 GLN A CA 1
ATOM 752 C C . GLN A 1 93 ? -1.524 0.803 35.495 1.00 58.88 93 GLN A C 1
ATOM 754 O O . GLN A 1 93 ? -0.872 1.212 36.461 1.00 58.88 93 GLN A O 1
ATOM 759 N N . GLN A 1 94 ? -2.646 0.094 35.668 1.00 57.56 94 GLN A N 1
ATOM 760 C CA . GLN A 1 94 ? -3.142 -0.292 36.996 1.00 57.56 94 GLN A CA 1
ATOM 761 C C . GLN A 1 94 ? -2.247 -1.328 37.686 1.00 57.56 94 GLN A C 1
ATOM 763 O O . GLN A 1 94 ? -1.998 -1.195 38.886 1.00 57.56 94 GLN A O 1
ATOM 768 N N . GLN A 1 95 ? -1.697 -2.304 36.953 1.00 59.62 95 GLN A N 1
ATOM 769 C CA . GLN A 1 95 ? -0.736 -3.257 37.524 1.00 59.62 95 GLN A CA 1
ATOM 770 C C . GLN A 1 95 ? 0.575 -2.578 37.938 1.00 59.62 95 GLN A C 1
ATOM 772 O O . GLN A 1 95 ? 1.097 -2.866 39.016 1.00 59.62 95 GLN A O 1
ATOM 777 N N . GLN A 1 96 ? 1.074 -1.619 37.149 1.00 61.25 96 GLN A N 1
ATOM 778 C CA . GLN A 1 96 ? 2.263 -0.844 37.523 1.00 61.25 96 GLN A CA 1
ATOM 779 C C . GLN A 1 96 ? 2.007 0.061 38.736 1.00 61.25 96 GLN A C 1
ATOM 781 O O . GLN A 1 96 ? 2.845 0.116 39.635 1.00 61.25 96 GLN A O 1
ATOM 786 N N . LYS A 1 97 ? 0.834 0.707 38.834 1.00 61.44 97 LYS A N 1
ATOM 787 C CA . LYS A 1 97 ? 0.464 1.493 40.025 1.00 61.44 97 LYS A CA 1
ATOM 788 C C . LYS A 1 97 ? 0.307 0.635 41.285 1.00 61.44 97 LYS A C 1
ATOM 790 O O . LYS A 1 97 ? 0.716 1.083 42.353 1.00 61.44 97 LYS A O 1
ATOM 795 N N . GLN A 1 98 ? -0.220 -0.589 41.187 1.00 58.19 98 GLN A N 1
ATOM 796 C CA . GLN A 1 98 ? -0.316 -1.502 42.337 1.00 58.19 98 GLN A CA 1
ATOM 797 C C . GLN A 1 98 ? 1.056 -2.010 42.806 1.00 58.19 98 GLN A C 1
ATOM 799 O O . GLN A 1 98 ? 1.303 -2.057 44.011 1.00 58.19 98 GLN A O 1
ATOM 804 N N . GLN A 1 99 ? 1.974 -2.322 41.885 1.00 58.66 99 GLN A N 1
ATOM 805 C CA . GLN A 1 99 ? 3.335 -2.747 42.244 1.00 58.66 99 GLN A CA 1
ATOM 806 C C . GLN A 1 99 ? 4.161 -1.599 42.838 1.00 58.66 99 GLN A C 1
ATOM 808 O O . GLN A 1 99 ? 4.897 -1.798 43.805 1.00 58.66 99 GLN A O 1
ATOM 813 N N . GLN A 1 100 ? 3.999 -0.379 42.320 1.00 56.12 100 GLN A N 1
ATOM 814 C CA . GLN A 1 100 ? 4.698 0.785 42.858 1.00 56.12 100 GLN A CA 1
ATOM 815 C C . GLN A 1 100 ? 4.172 1.157 44.253 1.00 56.12 100 GLN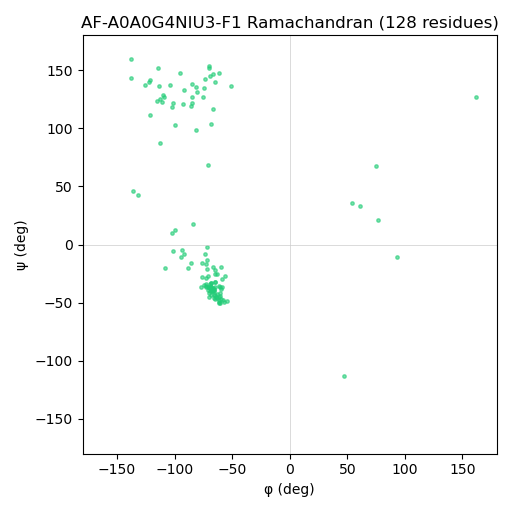 A C 1
ATOM 817 O O . GLN A 1 100 ? 4.970 1.519 45.108 1.00 56.12 100 GLN A O 1
ATOM 822 N N . GLN A 1 101 ? 2.874 0.974 44.535 1.00 53.56 101 GLN A N 1
ATOM 823 C CA . GLN A 1 101 ? 2.295 1.217 45.864 1.00 53.56 101 GLN A CA 1
ATOM 824 C C . GLN A 1 101 ? 2.710 0.172 46.923 1.00 53.56 101 GLN A C 1
ATOM 826 O O . GLN A 1 101 ? 2.798 0.502 48.107 1.00 53.56 101 GLN A O 1
ATOM 831 N N .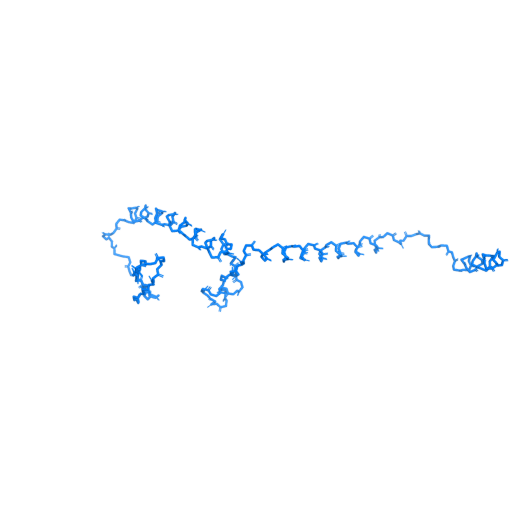 GLN A 1 102 ? 3.040 -1.059 46.514 1.00 51.00 102 GLN A N 1
ATOM 832 C CA . GLN A 1 102 ? 3.626 -2.065 47.411 1.00 51.00 102 GLN A CA 1
ATOM 833 C C . GLN A 1 102 ? 5.089 -1.752 47.775 1.00 51.00 102 GLN A C 1
ATOM 835 O O . GLN A 1 102 ? 5.457 -1.904 48.936 1.00 51.00 102 GLN A O 1
ATOM 840 N N . GLN A 1 103 ? 5.897 -1.206 46.856 1.00 46.62 103 GLN A N 1
ATOM 841 C CA . GLN A 1 103 ? 7.303 -0.868 47.147 1.00 46.62 103 GLN A CA 1
ATOM 842 C C . GLN A 1 103 ? 7.500 0.360 48.051 1.00 46.62 103 GLN A C 1
ATOM 844 O O . GLN A 1 103 ? 8.465 0.394 48.809 1.00 46.62 103 GLN A O 1
ATOM 849 N N . ILE A 1 104 ? 6.591 1.343 48.045 1.00 46.12 104 ILE A N 1
ATOM 850 C CA . ILE A 1 104 ? 6.673 2.493 48.976 1.00 46.12 104 ILE A CA 1
ATOM 851 C C . ILE A 1 104 ? 6.309 2.118 50.421 1.00 46.12 104 ILE A C 1
ATOM 853 O O . ILE A 1 104 ? 6.644 2.861 51.337 1.00 46.12 104 ILE A O 1
ATOM 857 N N . THR A 1 105 ? 5.651 0.975 50.646 1.00 41.81 105 THR A N 1
ATOM 858 C CA . THR A 1 105 ? 5.244 0.544 51.997 1.00 41.81 105 THR A CA 1
ATOM 859 C C . THR A 1 105 ? 6.338 -0.271 52.706 1.00 41.81 105 THR A C 1
ATOM 861 O O . THR A 1 105 ? 6.350 -0.343 53.930 1.00 41.81 105 THR A O 1
ATOM 864 N N . GLU A 1 106 ? 7.297 -0.842 51.968 1.00 44.84 106 GLU A N 1
ATOM 865 C CA . GLU A 1 106 ? 8.392 -1.649 52.540 1.00 44.84 106 GLU A CA 1
ATOM 866 C C . GLU A 1 106 ? 9.682 -0.848 52.809 1.00 44.84 106 GLU A C 1
ATOM 868 O O . GLU A 1 106 ? 10.582 -1.343 53.484 1.00 44.84 106 GLU A O 1
ATOM 873 N N . GLY A 1 107 ? 9.781 0.394 52.318 1.00 42.22 107 GLY A N 1
ATOM 874 C CA . GLY A 1 107 ? 11.003 1.209 52.390 1.00 42.22 107 GLY A CA 1
ATOM 875 C C . GLY A 1 107 ? 11.154 2.128 53.609 1.00 42.22 107 GLY A C 1
ATOM 876 O O . GLY A 1 107 ? 12.221 2.711 53.777 1.00 42.22 107 GLY A O 1
ATOM 877 N N . GLU A 1 108 ? 10.133 2.282 54.458 1.00 39.44 108 GLU A N 1
ATOM 878 C CA . GLU A 1 108 ? 10.135 3.301 55.525 1.00 39.44 108 GLU A CA 1
ATOM 879 C C . GLU A 1 108 ? 9.614 2.764 56.873 1.00 39.44 108 GLU A C 1
ATOM 881 O O . GLU A 1 108 ? 8.799 3.383 57.550 1.00 39.44 108 GLU A O 1
ATOM 886 N N . ALA A 1 109 ? 10.079 1.578 57.278 1.00 37.34 109 ALA A N 1
ATOM 887 C CA . ALA A 1 109 ? 9.790 1.002 58.597 1.00 37.34 109 ALA A CA 1
ATOM 888 C C . ALA A 1 109 ? 11.055 0.487 59.306 1.00 37.34 109 ALA A C 1
ATOM 890 O O . ALA A 1 109 ? 11.060 -0.573 59.927 1.00 37.34 109 ALA A O 1
ATOM 891 N N . THR A 1 110 ? 12.143 1.251 59.250 1.00 45.97 110 THR A N 1
ATOM 892 C CA . THR A 1 110 ? 13.208 1.163 60.256 1.00 45.97 110 THR A CA 1
ATOM 893 C C . THR A 1 110 ? 13.216 2.456 61.051 1.00 45.97 110 THR A C 1
ATOM 895 O O . THR A 1 110 ? 13.884 3.403 60.660 1.00 45.97 110 THR A O 1
ATOM 898 N N . GLU A 1 111 ? 12.406 2.503 62.110 1.00 49.81 111 GLU A N 1
ATOM 899 C CA . GLU A 1 111 ? 12.740 3.003 63.455 1.00 49.81 111 GLU A CA 1
ATOM 900 C C . GLU A 1 111 ? 11.451 3.319 64.237 1.00 49.81 111 GLU A C 1
ATOM 902 O O . GLU A 1 111 ? 10.572 4.039 63.781 1.00 49.81 111 GLU A O 1
ATOM 907 N N . HIS A 1 112 ? 11.354 2.750 65.442 1.00 49.19 112 HIS A N 1
ATOM 908 C CA . HIS A 1 112 ? 10.270 2.898 66.423 1.00 49.19 112 HIS A CA 1
ATOM 909 C C . HIS A 1 112 ? 8.937 2.168 66.173 1.00 49.19 112 HIS A C 1
ATOM 911 O O . HIS A 1 112 ? 7.862 2.762 66.130 1.00 49.19 112 HIS A O 1
ATOM 917 N N . HIS A 1 113 ? 8.979 0.834 66.243 1.00 48.84 113 HIS A N 1
ATOM 918 C CA . HIS A 1 113 ? 7.865 0.105 66.859 1.00 48.84 113 HIS A CA 1
ATOM 919 C C . HIS A 1 113 ? 7.949 0.255 68.392 1.00 48.84 113 HIS A C 1
ATOM 921 O O . HIS A 1 113 ? 9.008 -0.024 68.958 1.00 48.84 113 HIS A O 1
ATOM 927 N N . PRO A 1 114 ? 6.886 0.691 69.098 1.00 58.50 114 PRO A N 1
ATOM 928 C CA . PRO A 1 114 ? 6.878 0.656 70.556 1.00 58.50 114 PRO A CA 1
ATOM 929 C C . PRO A 1 114 ? 6.924 -0.800 71.026 1.00 58.50 114 PRO A C 1
ATOM 931 O O . PRO A 1 114 ? 6.282 -1.660 70.429 1.00 58.50 114 PRO A O 1
ATOM 934 N N . ASP A 1 115 ? 7.691 -1.080 72.076 1.00 66.94 115 ASP A N 1
ATOM 935 C CA . ASP A 1 115 ? 7.946 -2.439 72.555 1.00 66.94 115 ASP A CA 1
ATOM 936 C C . ASP A 1 115 ? 6.635 -3.243 72.765 1.00 66.94 115 ASP A C 1
ATOM 938 O O . ASP A 1 115 ? 5.652 -2.688 73.284 1.00 66.94 115 ASP A O 1
ATOM 942 N N . PRO A 1 116 ? 6.571 -4.523 72.341 1.00 73.31 116 PRO A N 1
ATOM 943 C CA . PRO A 1 116 ? 5.356 -5.343 72.368 1.00 73.31 116 PRO A CA 1
ATOM 944 C C . PRO A 1 116 ? 4.707 -5.460 73.754 1.00 73.31 116 PRO A C 1
ATOM 946 O O . PRO A 1 116 ? 3.481 -5.589 73.844 1.00 73.31 116 PRO A O 1
ATOM 949 N N . GLU A 1 117 ? 5.476 -5.343 74.839 1.00 69.44 117 GLU A N 1
ATOM 950 C CA . GLU A 1 117 ? 4.919 -5.327 76.196 1.00 69.44 117 GLU A CA 1
ATOM 951 C C . GLU A 1 117 ? 4.085 -4.064 76.464 1.00 69.44 117 GLU A C 1
ATOM 953 O O . GLU A 1 117 ? 3.005 -4.118 77.063 1.00 69.44 117 GLU A O 1
ATOM 958 N N . THR A 1 118 ? 4.536 -2.923 75.938 1.00 70.56 118 THR A N 1
ATOM 959 C CA . THR A 1 118 ? 3.860 -1.629 76.100 1.00 70.56 118 THR A CA 1
ATOM 960 C C . THR A 1 118 ? 2.523 -1.619 75.357 1.00 70.56 118 THR A C 1
ATOM 962 O O . THR A 1 118 ? 1.513 -1.152 75.887 1.00 70.56 118 THR A O 1
ATOM 965 N N . GLN A 1 119 ? 2.469 -2.210 74.160 1.00 65.56 119 GLN A N 1
ATOM 966 C CA . GLN A 1 119 ? 1.232 -2.320 73.377 1.00 65.56 119 GLN A CA 1
ATOM 967 C C . GLN A 1 119 ? 0.215 -3.270 74.028 1.00 65.56 119 GLN A C 1
ATOM 969 O O . GLN A 1 119 ? -0.990 -2.997 74.034 1.00 65.56 119 GLN A O 1
ATOM 974 N N . ALA A 1 120 ? 0.687 -4.361 74.639 1.00 79.06 120 ALA A N 1
ATOM 975 C CA . ALA A 1 120 ? -0.169 -5.282 75.380 1.00 79.06 120 ALA A CA 1
ATOM 976 C C . ALA A 1 120 ? -0.775 -4.621 76.632 1.00 79.06 120 ALA A C 1
ATOM 978 O O . ALA A 1 120 ? -1.963 -4.809 76.922 1.00 79.06 120 ALA A O 1
ATOM 979 N N . ALA A 1 121 ? 0.005 -3.801 77.345 1.00 76.00 121 ALA A N 1
ATOM 980 C CA . ALA A 1 121 ? -0.473 -3.037 78.493 1.00 76.00 121 ALA A CA 1
ATOM 981 C C . ALA A 1 121 ? -1.549 -2.015 78.091 1.00 76.00 121 ALA A C 1
ATOM 983 O O . ALA A 1 121 ? -2.607 -1.956 78.724 1.00 76.00 121 ALA A O 1
ATOM 984 N N . VAL A 1 122 ? -1.333 -1.277 76.996 1.00 73.44 122 VAL A N 1
ATOM 985 C CA . VAL A 1 122 ? -2.306 -0.307 76.469 1.00 73.44 122 VAL A CA 1
ATOM 986 C C . VAL A 1 122 ? -3.610 -1.001 76.066 1.00 73.44 122 VAL A C 1
ATOM 988 O O . VAL A 1 122 ? -4.682 -0.596 76.516 1.00 73.44 122 VAL A O 1
ATOM 991 N N . ASN A 1 123 ? -3.543 -2.111 75.326 1.00 77.06 123 ASN A N 1
ATOM 992 C CA . ASN A 1 123 ? -4.737 -2.867 74.928 1.00 77.06 123 ASN A CA 1
ATOM 993 C C . ASN A 1 123 ? -5.520 -3.417 76.128 1.00 77.06 123 ASN A C 1
ATOM 995 O O . ASN A 1 123 ? -6.754 -3.442 76.123 1.00 77.06 123 ASN A O 1
ATOM 999 N N . LYS A 1 124 ? -4.821 -3.820 77.192 1.00 86.12 124 LYS A N 1
ATOM 1000 C CA . LYS A 1 124 ? -5.452 -4.288 78.431 1.00 86.12 124 LYS A CA 1
ATOM 1001 C C . LYS A 1 124 ? -6.177 -3.164 79.175 1.00 86.12 124 LYS A C 1
ATOM 1003 O O . LYS A 1 124 ? -7.242 -3.413 79.741 1.00 86.12 124 LYS A O 1
ATOM 1008 N N . VAL A 1 125 ? -5.632 -1.947 79.170 1.00 77.56 125 VAL A N 1
ATOM 1009 C CA . VAL A 1 125 ? -6.266 -0.766 79.782 1.00 77.56 125 VAL A CA 1
ATOM 1010 C C . VAL A 1 125 ? -7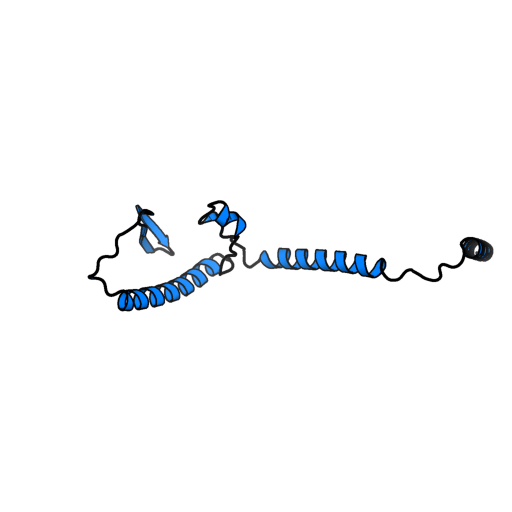.489 -0.328 78.976 1.00 77.56 125 VAL A C 1
ATOM 1012 O O . VAL A 1 125 ? -8.556 -0.140 79.555 1.00 77.56 125 VAL A O 1
ATOM 1015 N N . VAL A 1 126 ? -7.381 -0.273 77.646 1.00 80.50 126 VAL A N 1
ATOM 1016 C CA . VAL A 1 126 ? -8.500 0.072 76.748 1.00 80.50 126 VAL A CA 1
ATOM 1017 C C . VAL A 1 126 ? -9.669 -0.904 76.910 1.00 80.50 126 VAL A C 1
ATOM 1019 O O . VAL A 1 126 ? -10.827 -0.492 76.908 1.00 80.50 126 VAL A O 1
ATOM 1022 N N . LYS A 1 127 ? -9.385 -2.192 77.133 1.00 77.06 127 LYS A N 1
ATOM 1023 C CA . LYS A 1 127 ? -10.413 -3.215 77.365 1.00 77.06 127 LYS A CA 1
ATOM 1024 C C . LYS A 1 127 ? -11.099 -3.115 78.735 1.00 77.06 127 LYS A C 1
ATOM 1026 O O . LYS A 1 127 ? -12.186 -3.649 78.882 1.00 77.06 127 LYS A O 1
ATOM 1031 N N . LYS A 1 128 ? -10.484 -2.464 79.728 1.00 74.94 128 LYS A N 1
ATOM 1032 C CA . LYS A 1 128 ? -11.097 -2.227 81.051 1.00 74.94 128 LYS A CA 1
ATOM 1033 C C . LYS A 1 128 ? -11.969 -0.970 81.107 1.00 74.94 128 LYS A C 1
ATOM 1035 O O . LYS A 1 128 ? -12.708 -0.807 82.070 1.00 74.94 128 LYS A O 1
ATOM 1040 N N . LEU A 1 129 ? -11.832 -0.077 80.128 1.00 64.06 129 LEU A N 1
ATOM 1041 C CA . LEU A 1 129 ? -12.587 1.177 80.022 1.00 64.06 129 LEU A CA 1
ATOM 1042 C C . LEU A 1 129 ? -13.855 1.048 79.155 1.00 64.06 129 LEU A C 1
ATOM 1044 O O . LEU A 1 129 ? -14.620 2.005 79.066 1.00 64.06 129 LEU A O 1
ATOM 1048 N N . LYS A 1 130 ? -14.070 -0.115 78.530 1.00 54.47 130 LYS A N 1
ATOM 1049 C CA . LYS A 1 130 ? -15.329 -0.534 77.897 1.00 54.47 130 LYS A CA 1
ATOM 1050 C C . LYS A 1 130 ? -16.054 -1.519 78.801 1.00 54.47 130 LYS A C 1
ATOM 1052 O O . LYS A 1 130 ? -17.300 -1.473 78.795 1.00 54.47 130 LYS A O 1
#

Secondary structure (DSSP, 8-state):
-EEEEEETTEEEEEEPPPS--PPPPTT--HHHHHHHHHHHHHHHHHHHHHHHHHTTB-SSPEE-HHHHHTT-GGGGEEP-BTTTHHHHHHHHHHHHHHHHHHHHHHSS--S-PPPHHHHHHHHHHHHH--

Foldseek 3Di:
DWDWDQDPNDIDIDDDDPPDDDDDDPPDDVVVVVVVVVVVVVVVQVVVCCVQVVVQWDPPFDFAPVCVVVVVVVPRTHIDGNPGVVVVVVVVVVVVVVVVVVVVVPPPPPDDDDDPVVVVVVVVVVVVVD

Radius of gyration: 31.32 Å; Cα contacts (8 Å, |Δi|>4): 67; chains: 1; bounding box: 39×26×99 Å

InterPro domains:
  IPR010613 Pescadillo [PF06732] (1-86)
  IPR010613 Pescadillo [PTHR12221] (1-106)

Sequence (130 aa):
IYYQANIQGEDVLWLVPYKFNQRVVGDIDFRIMGTFVEFYMTLLGFINFRLYTSVGLKYPPKFDLSKDEQSGELGAFILEGQGLANDDEDQAQQQQKQQQQQQITEGEATEHHPDPETQAAVNKVVKKLK

Nearest PDB structures (foldseek):
  7uqz-assembly1_n  TM=9.539E-01  e=9.759E-07  Saccharomyces cerevisiae BY4741
  8v87-assembly1_n  TM=9.776E-01  e=1.524E-06  Saccharomyces cerevisiae BY4741
  7r6q-assembly1_n  TM=9.783E-01  e=2.538E-06  Saccharomyces cerevisiae BY4741
  7u0h-assembly1_n  TM=9.592E-01  e=6.191E-06  Saccharomyces cerevisiae BY4741
  8v84-assembly1_n  TM=9.415E-01  e=4.798E-06  Saccharomyces cerevisiae BY4741

Solvent-accessible surface area (backbone atoms only — not comparable to full-atom values): 8054 Å² total; per-residue (Å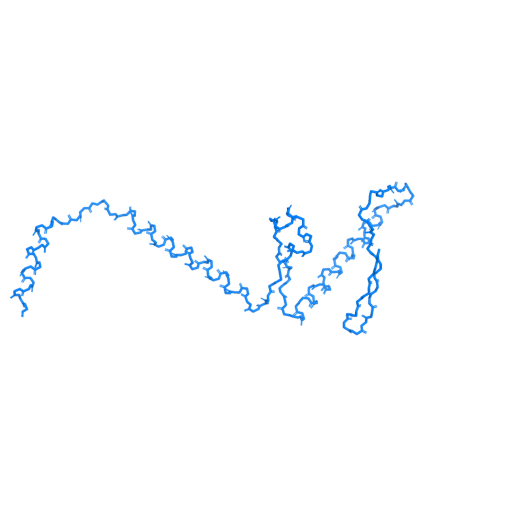²): 86,80,47,76,46,76,56,98,88,43,80,47,76,50,76,48,79,77,100,64,93,74,81,86,65,92,88,63,66,60,72,63,51,46,55,53,49,55,52,50,52,54,53,50,50,55,50,49,43,53,54,35,49,74,74,44,30,46,69,81,59,48,76,41,65,74,39,39,77,69,69,33,65,80,67,15,54,45,85,44,45,70,85,56,58,64,60,59,57,52,50,56,51,48,54,51,52,54,54,52,58,54,55,66,67,72,74,77,78,88,80,83,80,76,57,70,69,59,54,52,51,52,54,54,53,58,63,71,77,107

Mean predicted aligned error: 16.22 Å